Protein AF-A0A0F8Z0Z7-F1 (afdb_monomer)

Organism: NCBI:txid412755

Structure (mmCIF, N/CA/C/O backbone):
data_AF-A0A0F8Z0Z7-F1
#
_entry.id   AF-A0A0F8Z0Z7-F1
#
loop_
_atom_site.group_PDB
_atom_site.id
_atom_site.type_symbol
_atom_site.label_atom_id
_atom_site.label_alt_id
_atom_site.label_comp_id
_atom_site.label_asym_id
_atom_site.label_entity_id
_atom_site.label_seq_id
_atom_site.pdbx_PDB_ins_code
_atom_site.Cartn_x
_atom_site.Cartn_y
_atom_site.Cartn_z
_atom_site.occupancy
_atom_site.B_iso_or_equiv
_atom_site.auth_seq_id
_atom_site.auth_comp_id
_atom_site.auth_asym_id
_atom_site.auth_atom_id
_atom_site.pdbx_PDB_model_num
ATOM 1 N N . MET A 1 1 ? 11.436 12.905 -15.903 1.00 73.94 1 MET A N 1
ATOM 2 C CA . MET A 1 1 ? 10.463 12.377 -16.884 1.00 73.94 1 MET A CA 1
ATOM 3 C C . MET A 1 1 ? 9.070 12.452 -16.281 1.00 73.94 1 MET A C 1
ATOM 5 O O . MET A 1 1 ? 8.920 12.068 -15.124 1.00 73.94 1 MET A O 1
ATOM 9 N N . GLY A 1 2 ? 8.087 12.985 -17.011 1.00 83.62 2 GLY A N 1
ATOM 10 C CA . GLY A 1 2 ? 6.695 13.035 -16.556 1.00 83.62 2 GLY A CA 1
ATOM 11 C C . GLY A 1 2 ? 6.029 11.654 -16.564 1.00 83.62 2 GLY A C 1
ATOM 12 O O . GLY A 1 2 ? 6.519 10.713 -17.189 1.00 83.62 2 GLY A O 1
ATOM 13 N N . LYS A 1 3 ? 4.889 11.520 -15.872 1.00 81.62 3 LYS A N 1
ATOM 14 C CA . LYS A 1 3 ? 4.124 10.259 -15.804 1.00 81.62 3 LYS A CA 1
ATOM 15 C C . LYS A 1 3 ? 3.664 9.784 -17.189 1.00 81.62 3 LYS A C 1
ATOM 17 O O . LYS A 1 3 ? 3.664 8.583 -17.459 1.00 81.62 3 LYS A O 1
ATOM 22 N N . GLU A 1 4 ? 3.278 10.716 -18.054 1.00 88.81 4 GLU A N 1
ATOM 23 C CA . GLU A 1 4 ? 2.807 10.420 -19.409 1.00 88.81 4 GLU A CA 1
ATOM 24 C C . GLU A 1 4 ? 3.941 9.928 -20.310 1.00 88.81 4 GLU A C 1
ATOM 26 O O . GLU A 1 4 ? 3.794 8.895 -20.962 1.00 88.81 4 GLU A O 1
ATOM 31 N N . ASP A 1 5 ? 5.101 10.585 -20.267 1.00 88.44 5 ASP A N 1
ATOM 32 C CA . ASP A 1 5 ? 6.286 10.190 -21.040 1.00 88.44 5 ASP A CA 1
ATOM 33 C C . ASP A 1 5 ? 6.827 8.830 -20.597 1.00 88.44 5 ASP A C 1
ATOM 35 O O . ASP A 1 5 ? 7.157 7.983 -21.427 1.00 88.44 5 ASP A O 1
ATOM 39 N N . TYR A 1 6 ? 6.829 8.573 -19.286 1.00 90.19 6 TYR A N 1
ATOM 40 C CA . TYR A 1 6 ? 7.194 7.268 -18.738 1.00 90.19 6 TYR A CA 1
ATOM 41 C C . TYR A 1 6 ? 6.243 6.171 -19.221 1.00 90.19 6 TYR A C 1
ATOM 43 O O . TYR A 1 6 ? 6.672 5.085 -19.608 1.00 90.19 6 TYR A O 1
ATOM 51 N N . THR A 1 7 ? 4.939 6.459 -19.231 1.00 90.25 7 THR A N 1
ATOM 52 C CA . THR A 1 7 ? 3.931 5.503 -19.698 1.00 90.25 7 THR A CA 1
ATOM 53 C C . THR A 1 7 ? 4.130 5.201 -21.179 1.00 90.25 7 THR A C 1
ATOM 55 O O . THR A 1 7 ? 4.164 4.028 -21.546 1.00 90.25 7 THR A O 1
ATOM 58 N N . LYS A 1 8 ? 4.342 6.228 -22.014 1.00 93.94 8 LYS A N 1
ATOM 59 C CA . LYS A 1 8 ? 4.641 6.066 -23.445 1.00 93.94 8 LYS A CA 1
ATOM 60 C C . LYS A 1 8 ? 5.897 5.222 -23.670 1.00 93.94 8 LYS A C 1
ATOM 62 O O . LYS A 1 8 ? 5.856 4.285 -24.464 1.00 93.94 8 LYS A O 1
ATOM 67 N N . CYS A 1 9 ? 6.964 5.487 -22.918 1.00 93.06 9 CYS A N 1
ATOM 68 C CA . CYS A 1 9 ? 8.205 4.716 -22.976 1.00 93.06 9 CYS A CA 1
ATOM 69 C C . CYS A 1 9 ? 8.011 3.241 -22.576 1.00 93.06 9 CYS A C 1
ATOM 71 O O . CYS A 1 9 ? 8.627 2.355 -23.161 1.00 93.06 9 CYS A O 1
ATOM 73 N N . MET A 1 10 ? 7.124 2.950 -21.617 1.00 93.12 10 MET A N 1
ATOM 74 C CA . MET A 1 10 ? 6.885 1.588 -21.119 1.00 93.12 10 MET A CA 1
ATOM 75 C C . MET A 1 10 ? 6.006 0.719 -22.028 1.00 93.12 10 MET A C 1
ATOM 77 O O . MET A 1 10 ? 6.046 -0.505 -21.907 1.00 93.12 10 MET A O 1
ATOM 81 N N . ILE A 1 11 ? 5.191 1.303 -22.915 1.00 91.38 11 ILE A N 1
ATOM 82 C CA . ILE A 1 11 ? 4.230 0.555 -23.752 1.00 91.38 11 ILE A CA 1
ATOM 83 C C . ILE A 1 11 ? 4.876 -0.612 -24.525 1.00 91.38 11 ILE A C 1
ATOM 85 O O . ILE A 1 11 ? 4.307 -1.705 -24.483 1.00 91.38 11 ILE A O 1
ATOM 89 N N . PRO A 1 12 ? 6.038 -0.454 -25.192 1.00 89.88 12 PRO A N 1
ATOM 90 C CA . PRO A 1 12 ? 6.695 -1.553 -25.904 1.00 89.88 12 PRO A CA 1
ATOM 91 C C . PRO A 1 12 ? 7.058 -2.727 -24.986 1.00 89.88 12 PRO A C 1
ATOM 93 O O . PRO A 1 12 ? 6.839 -3.883 -25.339 1.00 89.88 12 PRO A O 1
ATOM 96 N N . TRP A 1 13 ? 7.513 -2.428 -23.769 1.00 90.31 13 TRP A N 1
ATOM 97 C CA . TRP A 1 13 ? 7.963 -3.405 -22.773 1.00 90.31 13 TRP A CA 1
ATOM 98 C C . TRP A 1 13 ? 6.820 -4.139 -22.063 1.00 90.31 13 TRP A C 1
ATOM 100 O O . TRP A 1 13 ? 7.036 -5.171 -21.426 1.00 90.31 13 TRP A O 1
ATOM 110 N N . MET A 1 14 ? 5.596 -3.614 -22.158 1.00 83.81 14 MET A N 1
ATOM 111 C CA . MET A 1 14 ? 4.393 -4.210 -21.568 1.00 83.81 14 MET A CA 1
ATOM 112 C C . MET A 1 14 ? 3.637 -5.138 -22.530 1.00 83.81 14 MET A C 1
ATOM 114 O O . MET A 1 14 ? 2.738 -5.856 -22.083 1.00 83.81 14 MET A O 1
ATOM 118 N N . LYS A 1 15 ? 3.974 -5.133 -23.828 1.00 82.94 15 LYS A N 1
ATOM 119 C CA . LYS A 1 15 ? 3.306 -5.947 -24.853 1.00 82.94 15 LYS A CA 1
ATOM 120 C C . LYS A 1 15 ? 3.788 -7.408 -24.834 1.00 82.94 15 LYS A C 1
ATOM 122 O O . LYS A 1 15 ? 4.976 -7.706 -24.722 1.00 82.94 15 LYS A O 1
ATOM 127 N N . GLY A 1 16 ? 2.840 -8.328 -25.015 1.00 73.69 16 GLY A N 1
ATOM 128 C CA . GLY A 1 16 ? 3.084 -9.772 -25.098 1.00 73.69 16 GLY A CA 1
ATOM 129 C C . GLY A 1 16 ? 2.987 -10.519 -23.759 1.00 73.69 16 GLY A C 1
ATOM 130 O O . GLY A 1 16 ? 3.135 -9.949 -22.678 1.00 73.69 16 GLY A O 1
ATOM 131 N N . GLY A 1 17 ? 2.705 -11.821 -23.847 1.00 76.69 17 GLY A N 1
ATOM 132 C CA . GLY A 1 17 ? 2.715 -12.768 -22.725 1.00 76.69 17 GLY A CA 1
ATOM 133 C C . GLY A 1 17 ? 4.049 -13.516 -22.605 1.00 76.69 17 GLY A C 1
ATOM 134 O O . GLY A 1 17 ? 4.995 -13.213 -23.330 1.00 76.69 17 GLY A O 1
ATOM 135 N N . GLY A 1 18 ? 4.124 -14.482 -21.687 1.00 79.69 18 GLY A N 1
ATOM 136 C CA . GLY A 1 18 ? 5.263 -15.400 -21.548 1.00 79.69 18 GLY A CA 1
ATOM 137 C C . GLY A 1 18 ? 6.043 -15.281 -20.228 1.00 79.69 18 GLY A C 1
ATOM 138 O O . GLY A 1 18 ? 5.833 -14.330 -19.464 1.00 79.69 18 GLY A O 1
ATOM 139 N N . PRO A 1 19 ? 6.936 -16.248 -19.950 1.00 80.12 19 PRO A N 1
ATOM 140 C CA . PRO A 1 19 ? 7.726 -16.308 -18.715 1.00 80.12 19 PRO A CA 1
ATOM 141 C C . PRO A 1 19 ? 8.644 -15.085 -18.542 1.00 80.12 19 PRO A C 1
ATOM 143 O O . PRO A 1 19 ? 8.757 -14.548 -17.438 1.00 80.12 19 PRO A O 1
ATOM 146 N N . ASP A 1 20 ? 9.163 -14.538 -19.643 1.00 82.25 20 ASP A N 1
ATOM 147 C CA . ASP A 1 20 ? 10.128 -13.424 -19.637 1.00 82.25 20 ASP A CA 1
ATOM 148 C C . ASP A 1 20 ? 9.465 -12.047 -19.514 1.00 82.25 20 ASP A C 1
ATOM 150 O O . ASP A 1 20 ? 10.118 -11.002 -19.572 1.00 82.25 20 ASP A O 1
ATOM 154 N N . ARG A 1 21 ? 8.136 -12.003 -19.344 1.00 84.88 21 ARG A N 1
ATOM 155 C CA . ARG A 1 21 ? 7.385 -10.747 -19.204 1.00 84.88 21 ARG A CA 1
ATOM 156 C C . ARG A 1 21 ? 7.902 -9.909 -18.034 1.00 84.88 21 ARG A C 1
ATOM 158 O O . ARG A 1 21 ? 7.974 -8.688 -18.141 1.00 84.88 21 ARG A O 1
ATOM 165 N N . LYS A 1 22 ? 8.261 -10.549 -16.917 1.00 84.19 22 LYS A N 1
ATOM 166 C CA . LYS A 1 22 ? 8.788 -9.850 -15.732 1.00 84.19 22 LYS A CA 1
ATOM 167 C C . LYS A 1 22 ? 10.147 -9.211 -16.009 1.00 84.19 22 LYS A C 1
ATOM 169 O O . LYS A 1 22 ? 10.383 -8.088 -15.572 1.00 84.19 22 LYS A O 1
ATOM 174 N N . GLN A 1 23 ? 11.002 -9.908 -16.753 1.00 86.44 23 GLN A N 1
ATOM 175 C CA . GLN A 1 23 ? 12.335 -9.432 -17.096 1.00 86.44 23 GLN A CA 1
ATOM 176 C C . GLN A 1 23 ? 12.258 -8.267 -18.084 1.00 86.44 23 GLN A C 1
ATOM 178 O O . GLN A 1 23 ? 12.786 -7.199 -17.789 1.00 86.44 23 GLN A O 1
ATOM 183 N N . ARG A 1 24 ? 11.480 -8.402 -19.167 1.00 89.00 24 ARG A N 1
ATOM 184 C CA . ARG A 1 24 ? 11.225 -7.308 -20.125 1.00 89.00 24 ARG A CA 1
ATOM 185 C C . ARG A 1 24 ? 10.623 -6.075 -19.454 1.00 89.00 24 ARG A C 1
ATOM 187 O O . ARG A 1 24 ? 11.044 -4.954 -19.721 1.00 89.00 24 ARG A O 1
ATOM 194 N N . PHE A 1 25 ? 9.681 -6.276 -18.532 1.00 91.25 25 PHE A N 1
ATOM 195 C CA . PHE A 1 25 ? 9.109 -5.177 -17.759 1.00 91.25 25 PHE A CA 1
ATOM 196 C C . PHE A 1 25 ? 10.159 -4.475 -16.890 1.00 91.25 25 PHE A C 1
ATOM 198 O O . PHE A 1 25 ? 10.173 -3.248 -16.819 1.00 91.25 25 PHE A O 1
ATOM 205 N N . CYS A 1 26 ? 11.031 -5.236 -16.225 1.00 90.56 26 CYS A N 1
ATOM 206 C CA . CYS A 1 26 ? 12.099 -4.668 -15.413 1.00 90.56 26 CYS A CA 1
ATOM 207 C C . CYS A 1 26 ? 13.087 -3.862 -16.268 1.00 90.56 26 CYS A C 1
ATOM 209 O O . CYS A 1 26 ? 13.369 -2.712 -15.929 1.00 90.56 26 CYS A O 1
ATOM 211 N N . VAL A 1 27 ? 13.541 -4.424 -17.393 1.00 92.06 27 VAL A N 1
ATOM 212 C CA . VAL A 1 27 ? 14.466 -3.770 -18.334 1.00 92.06 27 VAL A CA 1
ATOM 213 C C . VAL A 1 27 ? 13.875 -2.452 -18.831 1.00 92.06 27 VAL A C 1
ATOM 215 O O . VAL A 1 27 ? 14.481 -1.393 -18.654 1.00 92.06 27 VAL A O 1
ATOM 218 N N . GLY A 1 28 ? 12.631 -2.489 -19.318 1.00 92.31 28 GLY A N 1
ATOM 219 C CA . GLY A 1 28 ? 11.902 -1.291 -19.724 1.00 92.31 28 GLY A CA 1
ATOM 220 C C . GLY A 1 28 ? 11.787 -0.257 -18.609 1.00 92.31 28 GLY A C 1
ATOM 221 O O . GLY A 1 28 ? 12.048 0.923 -18.827 1.00 92.31 28 GLY A O 1
ATOM 222 N N . ALA A 1 29 ? 11.476 -0.684 -17.383 1.00 93.00 29 ALA A N 1
ATOM 223 C CA . ALA A 1 29 ? 11.364 0.229 -16.249 1.00 93.00 29 ALA A CA 1
ATOM 224 C 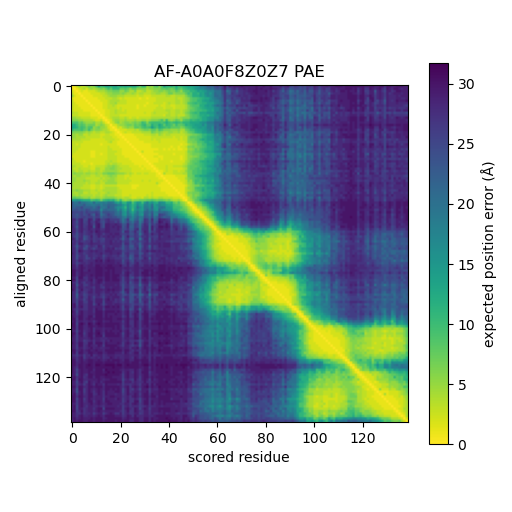C . ALA A 1 29 ? 12.699 0.911 -15.920 1.00 93.00 29 ALA A C 1
ATOM 226 O O . ALA A 1 29 ? 12.708 2.089 -15.556 1.00 93.00 29 ALA A O 1
ATOM 227 N N . LYS A 1 30 ? 13.830 0.208 -16.044 1.00 92.94 30 LYS A N 1
ATOM 228 C CA . LYS A 1 30 ? 15.167 0.775 -15.813 1.00 92.94 30 LYS A CA 1
ATOM 229 C C . LYS A 1 30 ? 15.556 1.786 -16.888 1.00 92.94 30 LYS A C 1
ATOM 231 O O . LYS A 1 30 ? 16.002 2.875 -16.529 1.00 92.94 30 LYS A O 1
ATOM 236 N N . LEU A 1 31 ? 15.291 1.478 -18.154 1.00 92.94 31 LEU A N 1
ATOM 237 C CA . LEU A 1 31 ? 15.528 2.383 -19.282 1.00 92.94 31 LEU A CA 1
ATOM 238 C C . LEU A 1 31 ? 14.639 3.627 -19.201 1.00 92.94 31 LEU A C 1
ATOM 240 O O . LEU A 1 31 ? 15.127 4.754 -19.166 1.00 92.94 31 LEU A O 1
ATOM 244 N N . CYS A 1 32 ? 13.329 3.434 -19.054 1.00 92.19 32 CYS A N 1
ATOM 245 C CA . CYS A 1 32 ? 12.359 4.525 -19.012 1.00 92.19 32 CYS A CA 1
ATOM 246 C C . CYS A 1 32 ? 12.458 5.382 -17.748 1.00 92.19 32 CYS A C 1
ATOM 248 O O . CYS A 1 32 ? 12.009 6.520 -17.743 1.00 92.19 32 CYS A O 1
ATOM 250 N N . SER A 1 33 ? 13.034 4.881 -16.653 1.00 90.56 33 SER A N 1
ATOM 251 C CA . SER A 1 33 ? 13.309 5.716 -15.473 1.00 90.56 33 SER A CA 1
ATOM 252 C C . SER A 1 33 ? 14.685 6.388 -15.502 1.00 90.56 33 SER A C 1
ATOM 254 O O . SER A 1 33 ? 15.006 7.110 -14.559 1.00 90.56 33 SER A O 1
ATOM 256 N N . GLY A 1 34 ? 15.483 6.168 -16.555 1.00 88.50 34 GLY A N 1
ATOM 257 C CA . GLY A 1 34 ? 16.850 6.684 -16.672 1.00 88.50 34 GLY A CA 1
ATOM 258 C C . GLY A 1 34 ? 17.828 6.061 -15.672 1.00 88.50 34 GLY A C 1
ATOM 259 O O . GLY A 1 34 ? 18.858 6.654 -15.368 1.00 88.50 34 GLY A O 1
ATOM 260 N N . LYS A 1 35 ? 17.492 4.892 -15.111 1.00 87.94 35 LYS A N 1
ATOM 261 C CA . LYS A 1 35 ? 18.334 4.163 -14.146 1.00 87.94 35 LYS A CA 1
ATOM 262 C C . LYS A 1 35 ? 19.376 3.276 -14.820 1.00 87.94 35 LYS A C 1
ATOM 264 O O . LYS A 1 35 ? 20.318 2.863 -14.154 1.00 87.94 35 LYS A O 1
ATOM 269 N N . ALA A 1 36 ? 19.185 2.975 -16.099 1.00 90.50 36 ALA A N 1
ATOM 270 C CA . ALA A 1 36 ? 20.143 2.267 -16.931 1.00 90.50 36 ALA A CA 1
ATOM 271 C C . ALA A 1 36 ? 20.433 3.079 -18.192 1.00 90.50 36 ALA A C 1
ATOM 273 O O . ALA A 1 36 ? 19.547 3.776 -18.697 1.00 90.50 36 ALA A O 1
ATOM 274 N N . ARG A 1 37 ? 21.675 2.998 -18.671 1.00 87.62 37 ARG A N 1
ATOM 275 C CA . ARG A 1 37 ? 22.126 3.729 -19.870 1.00 87.62 37 ARG A CA 1
ATOM 276 C C . ARG A 1 37 ? 21.789 2.997 -21.165 1.00 87.62 37 ARG A C 1
ATOM 278 O O . ARG A 1 37 ? 21.542 3.641 -22.178 1.00 87.62 37 ARG A O 1
ATOM 285 N N . ASP A 1 38 ? 21.766 1.672 -21.111 1.00 92.31 38 ASP A N 1
ATOM 286 C CA . ASP A 1 38 ? 21.479 0.788 -22.234 1.00 92.31 38 ASP A CA 1
ATOM 287 C C . ASP A 1 38 ? 20.775 -0.493 -21.756 1.00 92.31 38 ASP A C 1
ATOM 289 O O . ASP A 1 38 ? 20.593 -0.725 -20.555 1.00 92.31 38 ASP A O 1
ATOM 293 N N . GLU A 1 39 ? 20.315 -1.306 -22.708 1.00 88.62 39 GLU A N 1
ATOM 294 C CA . GLU A 1 39 ? 19.594 -2.551 -22.421 1.00 88.62 39 GLU A CA 1
ATOM 295 C C . GLU A 1 39 ? 20.440 -3.551 -21.623 1.00 88.62 39 GLU A C 1
ATOM 297 O O . GLU A 1 39 ? 19.907 -4.217 -20.738 1.00 88.62 39 GLU A O 1
ATOM 302 N N . LYS A 1 40 ? 21.758 -3.610 -21.852 1.00 88.88 40 LYS A N 1
ATOM 303 C CA . LYS A 1 40 ? 22.656 -4.547 -21.157 1.00 88.88 40 LYS A CA 1
ATOM 304 C C . LYS A 1 40 ? 22.835 -4.173 -19.686 1.00 88.88 40 LYS A C 1
ATOM 306 O O . LYS A 1 40 ? 22.802 -5.039 -18.812 1.00 88.88 40 LYS A O 1
ATOM 311 N N . ASP A 1 41 ? 22.990 -2.885 -19.399 1.00 87.81 41 ASP A N 1
ATOM 312 C CA . ASP A 1 41 ? 23.028 -2.334 -18.044 1.00 87.81 41 ASP A CA 1
ATOM 313 C C . ASP A 1 41 ? 21.682 -2.555 -17.331 1.00 87.81 41 ASP A C 1
ATOM 315 O O . ASP A 1 41 ? 21.633 -2.982 -16.176 1.00 87.81 41 ASP A O 1
ATOM 319 N N . ALA A 1 42 ? 20.566 -2.373 -18.042 1.00 89.12 42 ALA A N 1
ATOM 320 C CA . ALA A 1 42 ? 19.234 -2.639 -17.509 1.00 89.12 42 ALA A CA 1
ATOM 321 C C . ALA A 1 42 ? 19.022 -4.124 -17.166 1.00 89.12 42 ALA A C 1
ATOM 323 O O . ALA A 1 42 ? 18.509 -4.431 -16.088 1.00 89.12 42 ALA A O 1
ATOM 324 N N . GLU A 1 43 ? 19.435 -5.040 -18.043 1.00 89.31 43 GLU A N 1
ATOM 325 C CA . GLU A 1 43 ? 19.384 -6.487 -17.809 1.00 89.31 43 GLU A CA 1
ATOM 326 C C . GLU A 1 43 ? 20.209 -6.886 -16.593 1.00 89.31 43 GLU A C 1
ATOM 328 O O . GLU A 1 43 ? 19.691 -7.556 -15.696 1.00 89.31 43 GLU A O 1
ATOM 333 N N . LYS A 1 44 ? 21.454 -6.405 -16.510 1.00 88.88 44 LYS A N 1
ATOM 334 C CA . LYS A 1 44 ? 22.330 -6.661 -15.366 1.00 88.88 44 LYS A CA 1
ATOM 335 C C . LYS A 1 44 ? 21.687 -6.193 -14.060 1.00 88.88 44 LYS A C 1
ATOM 337 O O . LYS A 1 44 ? 21.581 -6.964 -13.109 1.00 88.88 44 LYS A O 1
ATOM 342 N N . GLN A 1 45 ? 21.145 -4.976 -14.035 1.00 85.12 45 GLN A N 1
ATOM 343 C CA . GLN A 1 45 ? 20.441 -4.450 -12.863 1.00 85.12 45 GLN A CA 1
ATOM 344 C C . GLN A 1 45 ? 19.161 -5.219 -12.509 1.00 85.12 45 GLN A C 1
ATOM 346 O O . GLN A 1 45 ? 18.727 -5.182 -11.357 1.00 85.12 45 GLN A O 1
ATOM 351 N N . CYS A 1 46 ? 18.517 -5.859 -13.481 1.00 84.94 46 CYS A N 1
ATOM 352 C CA . CYS A 1 46 ? 17.320 -6.667 -13.270 1.00 84.94 46 CYS A CA 1
ATOM 353 C C . CYS A 1 46 ? 17.628 -8.093 -12.799 1.00 84.94 46 CYS A C 1
ATOM 355 O O . CYS A 1 46 ? 16.766 -8.709 -12.173 1.00 84.94 46 CYS A O 1
ATOM 357 N N . LEU A 1 47 ? 18.835 -8.592 -13.071 1.00 83.75 47 LEU A N 1
ATOM 358 C CA . LEU A 1 47 ? 19.342 -9.872 -12.576 1.00 83.75 47 LEU A CA 1
ATOM 359 C C . LEU A 1 47 ? 19.966 -9.741 -11.177 1.00 83.75 47 LEU A C 1
ATOM 361 O O . LEU A 1 47 ? 19.789 -10.625 -10.345 1.00 83.75 47 LEU A O 1
ATOM 365 N N . GLU A 1 48 ? 20.666 -8.634 -10.907 1.00 72.81 48 GLU A N 1
ATOM 366 C CA . GLU A 1 48 ? 21.425 -8.428 -9.663 1.00 72.81 48 GLU A CA 1
ATOM 367 C C . GLU A 1 48 ? 20.607 -7.795 -8.528 1.00 72.81 48 GLU A C 1
ATOM 369 O O . GLU A 1 48 ? 20.941 -7.967 -7.357 1.00 72.81 48 GLU A O 1
ATOM 374 N N . ALA A 1 49 ? 19.528 -7.066 -8.829 1.00 59.59 49 ALA A N 1
ATOM 375 C CA . ALA A 1 49 ? 18.708 -6.465 -7.784 1.00 59.59 49 ALA A CA 1
ATOM 376 C C . ALA A 1 49 ? 17.663 -7.474 -7.277 1.00 59.59 49 ALA A C 1
ATOM 378 O O . ALA A 1 49 ? 16.712 -7.766 -8.012 1.00 59.59 49 ALA A O 1
ATOM 379 N N . PRO A 1 50 ? 17.722 -7.944 -6.012 1.00 53.97 50 PRO A N 1
ATOM 380 C CA . PRO A 1 50 ? 16.536 -8.528 -5.411 1.00 53.97 50 PRO A CA 1
ATOM 381 C C . PRO A 1 50 ? 15.469 -7.434 -5.433 1.00 53.97 50 PRO A C 1
ATOM 383 O O . PRO A 1 50 ? 15.656 -6.354 -4.865 1.00 53.97 50 PRO A O 1
ATOM 386 N N . ALA A 1 51 ? 14.365 -7.673 -6.148 1.00 58.91 51 ALA A N 1
ATOM 387 C CA . ALA A 1 51 ? 13.234 -6.761 -6.115 1.00 58.91 51 ALA A CA 1
ATOM 388 C C . ALA A 1 51 ? 12.917 -6.512 -4.634 1.00 58.91 51 ALA A C 1
ATOM 390 O O . ALA A 1 51 ? 12.724 -7.496 -3.911 1.00 58.91 51 ALA A O 1
ATOM 391 N N . PRO A 1 52 ? 12.894 -5.253 -4.146 1.00 51.62 52 PRO A N 1
ATOM 392 C CA . PRO A 1 52 ? 12.503 -5.012 -2.774 1.00 51.62 52 PRO A CA 1
ATOM 393 C C . PRO A 1 52 ? 11.134 -5.648 -2.636 1.00 51.62 52 PRO A C 1
ATOM 395 O O . PRO A 1 52 ? 10.206 -5.298 -3.378 1.00 51.62 52 PRO A O 1
ATOM 398 N N . VAL A 1 53 ? 11.039 -6.642 -1.753 1.00 51.19 53 VAL A N 1
ATOM 399 C CA . VAL A 1 53 ? 9.777 -7.275 -1.418 1.00 51.19 53 VAL A CA 1
ATOM 400 C C . VAL A 1 53 ? 8.953 -6.151 -0.825 1.00 51.19 53 VAL A C 1
ATOM 402 O O . VAL A 1 53 ? 9.047 -5.830 0.355 1.00 51.19 53 VAL A O 1
ATOM 405 N N . ARG A 1 54 ? 8.168 -5.484 -1.673 1.00 48.41 54 ARG A N 1
ATOM 406 C CA . ARG A 1 54 ? 7.041 -4.702 -1.216 1.00 48.41 54 ARG A CA 1
ATOM 407 C C . ARG A 1 54 ? 6.174 -5.743 -0.550 1.00 48.41 54 ARG A C 1
ATOM 409 O O . ARG A 1 54 ? 5.440 -6.463 -1.228 1.00 48.41 54 ARG A O 1
ATOM 416 N N . THR A 1 55 ? 6.295 -5.847 0.768 1.00 44.09 55 THR A N 1
ATOM 417 C CA . THR A 1 55 ? 5.235 -6.365 1.606 1.00 44.09 55 THR A CA 1
ATOM 418 C C . THR A 1 55 ? 4.030 -5.528 1.211 1.00 44.09 55 THR A C 1
ATOM 420 O O . THR A 1 55 ? 3.862 -4.380 1.617 1.00 44.09 55 THR A O 1
ATOM 423 N N . ARG A 1 56 ? 3.228 -6.055 0.274 1.00 49.34 56 ARG A N 1
ATOM 424 C CA . ARG A 1 56 ? 1.858 -5.604 0.081 1.00 49.34 56 ARG A CA 1
ATOM 425 C C . ARG A 1 56 ? 1.317 -5.661 1.490 1.00 49.34 56 ARG A C 1
ATOM 427 O O . ARG A 1 56 ? 1.188 -6.762 2.020 1.00 49.34 56 ARG A O 1
ATOM 434 N N . GLY A 1 57 ? 1.115 -4.499 2.112 1.00 44.69 57 GLY A N 1
ATOM 435 C CA . GLY A 1 57 ? 0.408 -4.433 3.373 1.00 44.69 57 GLY A CA 1
ATOM 436 C C . GLY A 1 57 ? -0.839 -5.259 3.141 1.00 44.69 57 GLY A C 1
ATOM 437 O O . GLY A 1 57 ? -1.647 -4.910 2.274 1.00 44.69 57 GLY A O 1
ATOM 438 N N . LYS A 1 58 ? -0.916 -6.427 3.793 1.00 44.25 58 LYS A N 1
ATOM 439 C CA . LYS A 1 58 ? -2.152 -7.186 3.848 1.00 44.25 58 LYS A CA 1
ATOM 440 C C . LYS A 1 58 ? -3.156 -6.129 4.274 1.00 44.25 58 LYS A C 1
ATOM 442 O O . LYS A 1 58 ? -2.997 -5.539 5.343 1.00 44.25 58 LYS A O 1
ATOM 447 N N . ARG A 1 59 ? -4.134 -5.816 3.423 1.00 56.31 59 ARG A N 1
ATOM 448 C CA . ARG A 1 59 ? -5.376 -5.238 3.923 1.00 56.31 59 ARG A CA 1
ATOM 449 C C . ARG A 1 59 ? -5.941 -6.367 4.769 1.00 56.31 59 ARG A C 1
ATOM 451 O O . ARG A 1 59 ? -6.585 -7.265 4.241 1.00 56.31 59 ARG A O 1
ATOM 458 N N . GLY A 1 60 ? -5.455 -6.441 6.005 1.00 54.91 60 GLY A N 1
ATOM 459 C CA . GLY A 1 60 ? -5.810 -7.468 6.952 1.00 54.91 60 GLY A CA 1
ATOM 460 C C . GLY A 1 60 ? -7.282 -7.262 7.186 1.00 54.91 60 GLY A C 1
ATOM 461 O O . GLY A 1 60 ? -7.682 -6.220 7.694 1.00 54.91 60 GLY A O 1
ATOM 462 N N . ILE A 1 61 ? -8.071 -8.207 6.704 1.00 61.56 61 ILE A N 1
ATOM 463 C CA . ILE A 1 61 ? -9.442 -8.339 7.140 1.00 61.56 61 ILE A CA 1
ATOM 464 C C . ILE A 1 61 ? -9.339 -8.608 8.640 1.00 61.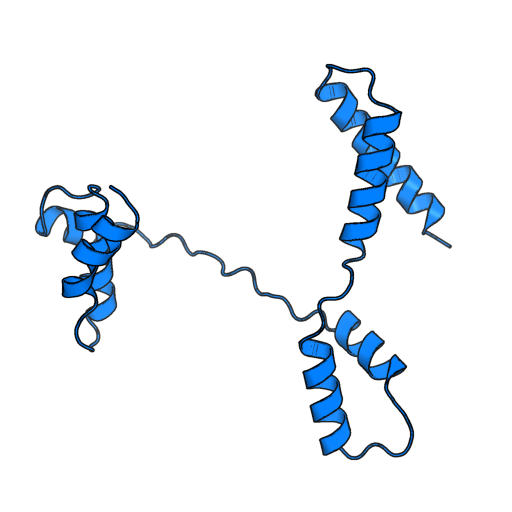56 61 ILE A C 1
ATOM 466 O O . ILE A 1 61 ? -8.742 -9.609 9.034 1.00 61.56 61 ILE A O 1
ATOM 470 N N . ASP A 1 62 ? -9.801 -7.668 9.460 1.00 66.31 62 ASP A N 1
ATOM 471 C CA . ASP A 1 62 ? -9.802 -7.820 10.910 1.00 66.31 62 ASP A CA 1
ATOM 472 C C . ASP A 1 62 ? -10.952 -8.771 11.288 1.00 66.31 62 ASP A C 1
ATOM 474 O O . ASP A 1 62 ? -12.118 -8.423 11.089 1.00 66.31 62 ASP A O 1
ATOM 478 N N . PRO A 1 63 ? -10.670 -9.979 11.807 1.00 67.00 63 PRO A N 1
ATOM 479 C CA . PRO A 1 63 ? -11.716 -10.943 12.136 1.00 67.00 63 PRO A CA 1
ATOM 480 C C . PRO A 1 63 ? -12.679 -10.423 13.209 1.00 67.00 63 PRO A C 1
ATOM 482 O O . PRO A 1 63 ? -13.855 -10.784 13.199 1.00 67.00 63 PRO A O 1
ATOM 485 N N . ARG A 1 64 ? -12.210 -9.547 14.111 1.00 70.44 64 ARG A N 1
ATOM 486 C CA . ARG A 1 64 ? -13.049 -8.954 15.165 1.00 70.44 64 ARG A CA 1
ATOM 487 C C . ARG A 1 64 ? -14.025 -7.936 14.590 1.00 70.44 64 ARG A C 1
ATOM 489 O O . ARG A 1 64 ? -15.166 -7.866 15.029 1.00 70.44 64 ARG A O 1
ATOM 496 N N . ALA A 1 65 ? -13.587 -7.199 13.574 1.00 65.81 65 ALA A N 1
ATOM 497 C CA . ALA A 1 65 ? -14.416 -6.251 12.843 1.00 65.81 65 ALA A CA 1
ATOM 498 C C . ALA A 1 65 ? -15.588 -6.920 12.135 1.00 65.81 65 ALA A C 1
ATOM 500 O O . ALA A 1 65 ? -16.721 -6.448 12.205 1.00 65.81 65 ALA A O 1
ATOM 501 N N . ILE A 1 66 ? -15.296 -8.037 11.467 1.00 75.25 66 ILE A N 1
ATOM 502 C CA . ILE A 1 66 ? -16.323 -8.845 10.820 1.00 75.25 66 ILE A CA 1
ATOM 503 C C . ILE A 1 66 ? -17.277 -9.391 11.870 1.00 75.25 66 ILE A C 1
ATOM 505 O O . ILE A 1 66 ? -18.479 -9.254 11.693 1.00 75.25 66 ILE A O 1
ATOM 509 N N . ALA A 1 67 ? -16.761 -9.961 12.961 1.00 76.38 67 ALA A N 1
ATOM 510 C CA . ALA A 1 67 ? -17.601 -10.523 14.011 1.00 76.38 67 ALA A CA 1
ATOM 511 C C . ALA A 1 67 ? -18.565 -9.480 14.598 1.00 76.38 67 ALA A C 1
ATOM 513 O O . ALA A 1 67 ? -19.754 -9.758 14.690 1.00 76.38 67 ALA A O 1
ATOM 514 N N . ALA A 1 68 ? -18.087 -8.271 14.915 1.00 75.69 68 ALA A N 1
ATOM 515 C CA . ALA A 1 68 ? -18.934 -7.192 15.428 1.00 75.69 68 ALA A CA 1
ATOM 516 C C . ALA A 1 68 ? -20.037 -6.794 14.430 1.00 75.69 68 ALA A C 1
ATOM 518 O O . ALA A 1 68 ? -21.211 -6.777 14.784 1.00 75.69 68 ALA A O 1
ATOM 519 N N . CYS A 1 69 ? -19.676 -6.568 13.162 1.00 77.19 69 CYS A N 1
ATOM 520 C CA . CYS A 1 69 ? -20.639 -6.230 12.110 1.00 77.19 69 CYS A CA 1
ATOM 521 C C . CYS A 1 69 ? -21.661 -7.352 11.869 1.00 77.19 69 CYS A C 1
ATOM 523 O O . CYS A 1 69 ? -22.846 -7.087 11.683 1.00 77.19 69 CYS A O 1
ATOM 525 N N . VAL A 1 70 ? -21.218 -8.610 11.890 1.00 81.88 70 VAL A N 1
ATOM 526 C CA . VAL A 1 70 ? -22.091 -9.773 11.716 1.00 81.88 70 VAL A CA 1
ATOM 527 C C . VAL A 1 70 ? -23.068 -9.890 12.884 1.00 81.88 70 VAL A C 1
ATOM 529 O O . VAL A 1 70 ? -24.238 -10.127 12.627 1.00 81.88 70 VAL A O 1
ATOM 532 N N . ILE A 1 71 ? -22.627 -9.667 14.128 1.00 79.69 71 ILE A N 1
ATOM 533 C CA . ILE A 1 71 ? -23.488 -9.686 15.324 1.00 79.69 71 ILE A CA 1
ATOM 534 C C . ILE A 1 71 ? -24.561 -8.592 15.256 1.00 79.69 71 ILE A C 1
ATOM 536 O O . ILE A 1 71 ? -25.723 -8.877 15.523 1.00 79.69 71 ILE A O 1
ATOM 540 N N . GLU A 1 72 ? -24.200 -7.368 14.861 1.00 76.12 72 GLU A N 1
ATOM 541 C CA . GLU A 1 72 ? -25.152 -6.248 14.740 1.00 76.12 72 GLU A CA 1
ATOM 542 C C . GLU A 1 72 ? -26.221 -6.463 13.663 1.00 76.12 72 GLU A C 1
ATOM 544 O O . GLU A 1 72 ? -27.298 -5.884 13.742 1.00 76.12 72 GLU A O 1
ATOM 549 N N . ASN A 1 73 ? -25.916 -7.261 12.640 1.00 72.31 73 ASN A N 1
ATOM 550 C CA . ASN A 1 73 ? -26.800 -7.485 11.495 1.00 72.31 73 ASN A CA 1
ATOM 551 C C . ASN A 1 73 ? -27.355 -8.922 11.466 1.00 72.31 73 ASN A C 1
ATOM 553 O O . ASN A 1 73 ? -27.875 -9.368 10.441 1.00 72.31 73 ASN A O 1
ATOM 557 N N . LEU A 1 74 ? -27.211 -9.666 12.569 1.00 79.81 74 LEU A N 1
ATOM 558 C CA . LEU A 1 74 ? -27.733 -11.019 12.700 1.00 79.81 74 LEU A CA 1
ATOM 559 C C . LEU A 1 74 ? -29.197 -10.952 13.154 1.00 79.81 74 LEU A C 1
ATOM 561 O O . LEU A 1 74 ? -29.477 -10.662 14.314 1.00 79.81 74 LEU A O 1
ATOM 565 N N . GLU A 1 75 ? -30.133 -11.270 12.263 1.00 67.06 75 GLU A 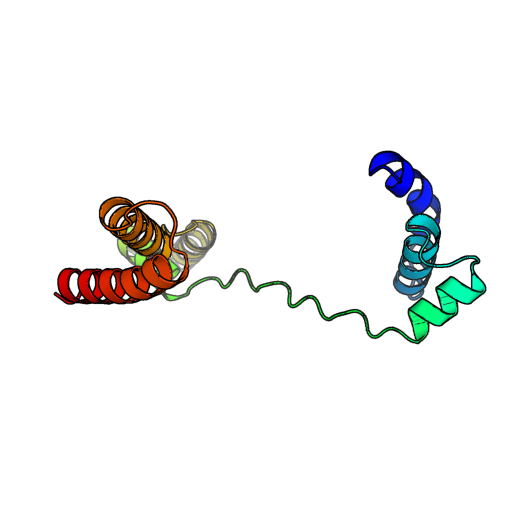N 1
ATOM 566 C CA . GLU A 1 75 ? -31.551 -11.400 12.613 1.00 67.06 75 GLU A CA 1
ATOM 567 C C . GLU A 1 75 ? -32.104 -12.768 12.180 1.00 67.06 75 GLU A C 1
ATOM 569 O O . GLU A 1 75 ? -32.014 -13.153 11.012 1.00 67.06 75 GLU A O 1
ATOM 574 N N . GLY A 1 76 ? -32.723 -13.487 13.125 1.00 66.56 76 GLY A N 1
ATOM 575 C CA . GLY A 1 76 ? -33.555 -14.667 12.855 1.00 66.56 76 GLY A CA 1
ATOM 576 C C . GLY A 1 76 ? -32.816 -15.939 12.411 1.00 66.56 76 GLY A C 1
ATOM 577 O O . GLY A 1 76 ? -31.650 -16.155 12.730 1.00 66.56 76 GLY A O 1
ATOM 578 N N . GLU A 1 77 ? -33.533 -16.830 11.715 1.00 60.53 77 GLU A N 1
ATOM 579 C CA . GLU A 1 77 ? -33.018 -18.137 11.281 1.00 60.53 77 GLU A CA 1
ATOM 580 C C . GLU A 1 77 ? -31.861 -18.010 10.273 1.00 60.53 77 GLU A C 1
ATOM 582 O O . GLU A 1 77 ? -32.007 -17.486 9.159 1.00 60.53 77 GLU A O 1
ATOM 587 N N . LEU A 1 78 ? -30.697 -18.547 10.658 1.00 62.97 78 LEU A N 1
ATOM 588 C CA . LEU A 1 78 ? -29.491 -18.568 9.836 1.00 62.97 78 LEU A CA 1
ATOM 589 C C . LEU A 1 78 ? -29.541 -19.688 8.794 1.00 62.97 78 LEU A C 1
ATOM 591 O O . LEU A 1 78 ? -29.199 -20.838 9.063 1.00 62.97 78 LEU A O 1
ATOM 595 N N . ALA A 1 79 ? -29.847 -19.318 7.555 1.00 69.62 79 ALA A N 1
ATOM 596 C CA . ALA A 1 79 ? -29.416 -20.099 6.402 1.00 69.62 79 ALA A CA 1
ATOM 597 C C . ALA A 1 79 ? -27.930 -19.813 6.112 1.00 69.62 79 ALA A C 1
ATOM 599 O O . ALA A 1 79 ? -27.501 -18.655 6.129 1.00 69.62 79 ALA A O 1
ATOM 600 N N . VAL A 1 80 ? -27.151 -20.852 5.793 1.00 68.62 80 VAL A N 1
ATOM 601 C CA . VAL A 1 80 ? -25.703 -20.751 5.503 1.00 68.62 80 VAL A CA 1
ATOM 602 C C . VAL A 1 80 ? -25.411 -19.715 4.406 1.00 68.62 80 VAL A C 1
ATOM 604 O O . VAL A 1 80 ? -24.468 -18.932 4.522 1.00 68.62 80 VAL A O 1
ATOM 607 N N . ASP A 1 81 ? -26.279 -19.622 3.397 1.00 69.06 81 ASP A N 1
ATOM 608 C CA . ASP A 1 81 ? -26.142 -18.663 2.294 1.00 69.06 81 ASP A CA 1
ATOM 609 C C . ASP A 1 81 ? -26.342 -17.202 2.723 1.00 69.06 81 ASP A C 1
ATOM 611 O O . ASP A 1 81 ? -25.704 -16.295 2.179 1.00 69.06 81 ASP A O 1
ATOM 615 N N . LYS A 1 82 ? -27.204 -16.952 3.717 1.00 70.25 82 LYS A N 1
ATOM 616 C CA . LYS A 1 82 ? -27.411 -15.607 4.276 1.00 70.25 82 LYS A CA 1
ATOM 617 C C . LYS A 1 82 ? -26.200 -15.174 5.099 1.00 70.25 82 LYS A C 1
ATOM 619 O O . LYS A 1 82 ? -25.752 -14.039 4.963 1.00 70.25 82 LYS A O 1
ATOM 624 N N . LEU A 1 83 ? -25.623 -16.091 5.878 1.00 75.12 83 LEU A N 1
ATOM 625 C CA . LEU A 1 83 ? -24.422 -15.827 6.671 1.00 75.12 83 LEU A CA 1
ATOM 626 C C . LEU A 1 83 ? -23.210 -15.504 5.782 1.00 75.12 83 LEU A C 1
ATOM 628 O O . LEU A 1 83 ? -22.474 -14.561 6.062 1.00 75.12 83 LEU A O 1
ATOM 632 N N . ALA A 1 84 ? -23.021 -16.244 4.686 1.00 72.38 84 ALA A N 1
ATOM 633 C CA . ALA A 1 84 ? -21.917 -16.004 3.756 1.00 72.38 84 ALA A CA 1
ATOM 634 C C . ALA A 1 84 ? -21.990 -14.611 3.102 1.00 72.38 84 ALA A C 1
ATOM 636 O O . ALA A 1 84 ? -20.973 -13.919 3.006 1.00 72.38 84 ALA A O 1
ATOM 637 N N . ARG A 1 85 ? -23.193 -14.172 2.699 1.00 73.19 85 ARG A N 1
ATOM 638 C CA . ARG A 1 85 ? -23.422 -12.818 2.163 1.00 73.19 85 ARG A CA 1
ATOM 639 C C . ARG A 1 85 ? -23.156 -11.745 3.214 1.00 73.19 85 ARG A C 1
ATOM 641 O O . ARG A 1 85 ? -22.439 -10.792 2.935 1.00 73.19 85 ARG A O 1
ATOM 648 N N . LEU A 1 86 ? -23.632 -11.961 4.437 1.00 76.69 86 LEU A N 1
ATOM 649 C CA . LEU A 1 86 ? -23.434 -11.032 5.545 1.00 76.69 86 LEU A CA 1
ATOM 650 C C . LEU A 1 86 ? -21.949 -10.840 5.890 1.00 76.69 86 LEU A C 1
ATOM 652 O O . LEU A 1 86 ? -21.481 -9.716 6.062 1.00 76.69 86 LEU A O 1
ATOM 656 N N . ILE A 1 87 ? -21.180 -11.931 5.927 1.00 75.12 87 ILE A N 1
ATOM 657 C CA . ILE A 1 87 ? -19.726 -11.886 6.133 1.00 75.12 87 ILE A CA 1
ATOM 658 C C . ILE A 1 87 ? -19.039 -11.123 4.994 1.00 75.12 87 ILE A C 1
ATOM 660 O O . ILE A 1 87 ? -18.140 -10.325 5.261 1.00 75.12 87 ILE A O 1
ATOM 664 N N . ALA A 1 88 ? -19.449 -11.336 3.740 1.00 72.06 88 ALA A N 1
ATOM 665 C CA . ALA A 1 88 ? -18.889 -10.630 2.588 1.00 72.06 88 ALA A CA 1
ATOM 666 C C . ALA A 1 88 ? -19.177 -9.117 2.638 1.00 72.06 88 ALA A C 1
ATOM 668 O O . ALA A 1 88 ? -18.266 -8.314 2.413 1.00 72.06 88 ALA A O 1
ATOM 669 N N . ASP A 1 89 ? -20.397 -8.730 3.016 1.00 74.44 89 ASP A N 1
ATOM 670 C CA . ASP A 1 89 ? -20.798 -7.330 3.185 1.00 74.44 89 ASP A CA 1
ATOM 671 C C . ASP A 1 89 ? -20.028 -6.660 4.334 1.00 74.44 89 ASP A C 1
ATOM 673 O O . ASP A 1 89 ? -19.550 -5.526 4.211 1.00 74.44 89 ASP A O 1
ATOM 677 N N . CYS A 1 90 ? -19.821 -7.383 5.436 1.00 72.62 90 CYS A N 1
ATOM 678 C CA . CYS A 1 90 ? -19.020 -6.919 6.566 1.00 72.62 90 CYS A CA 1
ATOM 679 C C . CYS A 1 90 ? -17.513 -6.866 6.257 1.00 72.62 90 CYS A C 1
ATOM 681 O O . CYS A 1 90 ? -16.819 -5.976 6.750 1.00 72.62 90 CYS A O 1
ATOM 683 N N . ALA A 1 91 ? -16.993 -7.747 5.397 1.00 68.81 91 ALA A N 1
ATOM 684 C CA . ALA A 1 91 ? -15.587 -7.754 4.982 1.00 68.81 91 ALA A CA 1
ATOM 685 C C . ALA A 1 91 ? -15.202 -6.546 4.100 1.00 68.81 91 ALA A C 1
ATOM 687 O O . ALA A 1 91 ? -14.017 -6.220 3.980 1.00 68.81 91 ALA A O 1
ATOM 688 N N . GLY A 1 92 ? -16.1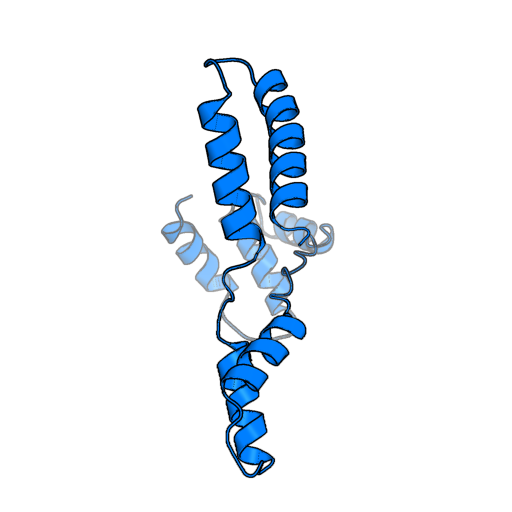87 -5.872 3.491 1.00 57.72 92 GLY A N 1
ATOM 689 C CA . GLY A 1 92 ? -15.999 -4.673 2.665 1.00 57.72 92 GLY A CA 1
ATOM 690 C C . GLY A 1 92 ? -16.061 -3.344 3.428 1.00 57.72 92 GLY A C 1
ATOM 691 O O . GLY A 1 92 ? -15.569 -2.325 2.928 1.00 57.72 92 GLY A O 1
ATOM 692 N N . LYS A 1 93 ? -16.628 -3.328 4.641 1.00 55.31 93 LYS A N 1
ATOM 693 C CA . LYS A 1 93 ? -16.753 -2.114 5.457 1.00 55.31 93 LYS A CA 1
ATOM 694 C C . LYS A 1 93 ? -15.426 -1.823 6.164 1.00 55.31 93 LYS A C 1
ATOM 696 O O . LYS A 1 93 ? -14.943 -2.599 6.983 1.00 55.31 93 LYS A O 1
ATOM 701 N N . LYS A 1 94 ? -14.812 -0.670 5.866 1.00 47.12 94 LYS A N 1
ATOM 702 C CA . LYS A 1 94 ? -13.729 -0.137 6.706 1.00 47.12 94 LYS A CA 1
ATOM 703 C C . LYS A 1 94 ? -14.349 0.240 8.046 1.00 47.12 94 LYS A C 1
ATOM 705 O O . LYS A 1 94 ? -15.121 1.194 8.088 1.00 47.12 94 LYS A O 1
ATOM 710 N N . LEU A 1 95 ? -13.994 -0.456 9.122 1.00 45.47 95 LEU A N 1
ATOM 711 C CA . LEU A 1 95 ? -14.285 0.065 10.452 1.00 45.47 95 LEU A CA 1
ATOM 712 C C . LEU A 1 95 ? -13.701 1.479 10.589 1.00 45.47 95 LEU A C 1
ATOM 714 O O . LEU A 1 95 ? -12.598 1.728 10.069 1.00 45.47 95 LEU A O 1
ATOM 718 N N . PRO A 1 96 ? -14.353 2.383 11.345 1.00 46.06 96 PRO A N 1
ATOM 719 C CA . PRO A 1 96 ? -13.605 3.427 12.018 1.00 46.06 96 PRO A CA 1
ATOM 720 C C . PRO A 1 96 ? -12.550 2.694 12.840 1.00 46.06 96 PRO A C 1
ATOM 722 O O . PRO A 1 96 ? -12.838 1.955 13.777 1.00 46.06 96 PRO A O 1
ATOM 725 N N . THR A 1 97 ? -11.301 2.776 12.393 1.00 47.31 97 THR A N 1
ATOM 726 C CA . THR A 1 97 ? -10.217 2.182 13.160 1.00 47.31 97 THR A CA 1
ATOM 727 C C . THR A 1 97 ? -10.275 2.858 14.523 1.00 47.31 97 THR A C 1
ATOM 729 O O . THR A 1 97 ? -10.279 4.080 14.579 1.00 47.31 97 THR A O 1
ATOM 732 N N . VAL A 1 98 ? -10.283 2.103 15.621 1.00 53.22 98 VAL A N 1
ATOM 733 C CA . VAL A 1 98 ? -10.117 2.651 16.987 1.00 53.22 98 VAL A CA 1
ATOM 734 C C . VAL A 1 98 ? -8.883 3.580 17.050 1.00 53.22 98 VAL A C 1
ATOM 736 O O . VAL A 1 98 ? -8.809 4.544 17.805 1.00 53.22 98 VAL A O 1
ATOM 739 N N . ASN A 1 99 ? -7.925 3.358 16.140 1.00 55.47 99 ASN A N 1
ATOM 740 C CA . ASN A 1 99 ? -6.785 4.232 15.890 1.00 55.47 99 ASN A CA 1
ATOM 741 C C . ASN A 1 99 ? -7.113 5.616 15.304 1.00 55.47 99 ASN A C 1
ATOM 743 O O . ASN A 1 99 ? -6.289 6.506 15.461 1.00 55.47 99 ASN A O 1
ATOM 747 N N . ALA A 1 100 ? -8.227 5.833 14.610 1.00 59.97 100 ALA A N 1
ATOM 748 C CA . ALA A 1 100 ? -8.605 7.124 14.038 1.00 59.97 100 ALA A CA 1
ATOM 749 C C . ALA A 1 100 ? -9.086 8.098 15.120 1.00 59.97 100 ALA A C 1
ATOM 751 O O . ALA A 1 100 ? -8.611 9.232 15.155 1.00 59.97 100 ALA A O 1
ATOM 752 N N . GLU A 1 101 ? -9.946 7.644 16.033 1.00 68.50 101 GLU A N 1
ATOM 753 C CA . GLU A 1 101 ? -10.404 8.443 17.177 1.00 68.50 101 GLU A CA 1
ATOM 754 C C . GLU A 1 101 ? -9.261 8.694 18.156 1.00 68.50 101 GLU A C 1
ATOM 756 O O . GLU A 1 101 ? -8.969 9.851 18.457 1.00 68.50 101 GLU A O 1
ATOM 761 N N . LYS A 1 102 ? -8.492 7.650 18.498 1.00 73.00 102 LYS A N 1
ATOM 762 C CA . LYS A 1 102 ? -7.255 7.786 19.279 1.00 73.00 102 LYS A CA 1
ATOM 763 C C . LYS A 1 102 ? -6.272 8.773 18.637 1.00 73.00 102 LYS A C 1
ATOM 765 O O . LYS A 1 102 ? -5.709 9.620 19.324 1.00 73.00 102 LYS A O 1
ATOM 770 N N . ARG A 1 103 ? -6.050 8.705 17.315 1.00 73.62 103 ARG A N 1
ATOM 771 C CA . ARG A 1 103 ? -5.164 9.652 16.604 1.00 73.62 103 ARG A CA 1
ATOM 772 C C . ARG A 1 103 ? -5.711 11.071 16.626 1.00 73.62 103 ARG A C 1
ATOM 774 O O . ARG A 1 103 ? -4.918 11.997 16.762 1.00 73.62 103 ARG A O 1
ATOM 781 N N . LYS A 1 104 ? -7.024 11.251 16.473 1.00 79.88 104 LYS A N 1
ATOM 782 C CA . LYS A 1 104 ? -7.671 12.567 16.518 1.00 79.88 104 LYS A CA 1
ATOM 783 C C . LYS A 1 104 ? -7.556 13.175 17.917 1.00 79.88 104 LYS A C 1
ATOM 785 O O . LYS A 1 104 ? -7.141 14.323 18.025 1.00 79.88 104 LYS A O 1
ATOM 790 N N . PHE A 1 105 ? -7.816 12.386 18.958 1.00 82.38 105 PHE A N 1
ATOM 791 C CA . PHE A 1 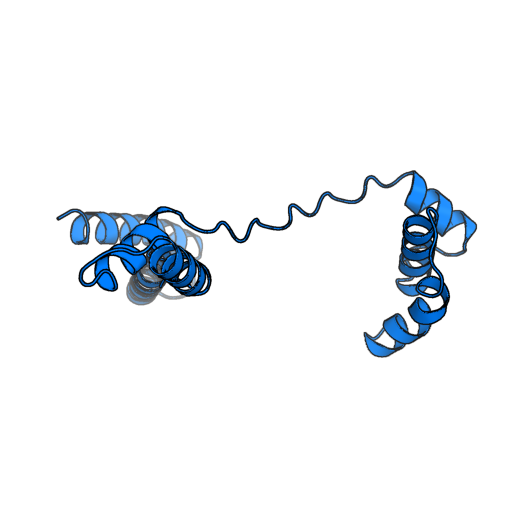105 ? -7.659 12.793 20.351 1.00 82.38 105 PHE A CA 1
ATOM 792 C C . PHE A 1 105 ? -6.212 13.167 20.674 1.00 82.38 105 PHE A C 1
ATOM 794 O O . PHE A 1 105 ? -5.955 14.292 21.084 1.00 82.38 105 PHE A O 1
ATOM 801 N N . ILE A 1 106 ? -5.249 12.272 20.415 1.00 79.31 106 ILE A N 1
ATOM 802 C CA . ILE A 1 106 ? -3.832 12.536 20.710 1.00 79.31 106 ILE A CA 1
ATOM 803 C C . ILE A 1 106 ? -3.347 13.768 19.941 1.00 79.31 106 ILE A C 1
ATOM 805 O O . ILE A 1 106 ? -2.643 14.600 20.503 1.00 79.31 106 ILE A O 1
ATOM 809 N N . LYS A 1 107 ? -3.750 13.927 18.675 1.00 79.56 107 LYS A N 1
ATOM 810 C CA . LYS A 1 107 ? -3.392 15.102 17.876 1.00 79.56 107 LYS A CA 1
ATOM 811 C C . LYS A 1 107 ? -3.958 16.393 18.475 1.00 79.56 107 LYS A C 1
ATOM 813 O O . LYS A 1 107 ? -3.212 17.360 18.579 1.00 79.56 107 LYS A O 1
ATOM 818 N N . ASN A 1 108 ? -5.231 16.411 18.866 1.00 82.50 108 ASN A N 1
ATOM 819 C CA . ASN A 1 108 ? -5.854 17.591 19.468 1.00 82.50 108 ASN A CA 1
ATOM 820 C C . ASN A 1 108 ? -5.234 17.915 20.832 1.00 82.50 108 ASN A C 1
ATOM 822 O O . ASN A 1 108 ? -4.807 19.043 21.043 1.00 82.50 108 ASN A O 1
ATOM 826 N N . CYS A 1 109 ? -5.055 16.908 21.687 1.00 82.12 109 CYS A N 1
ATOM 827 C CA . CYS A 1 109 ? -4.403 17.046 22.987 1.00 82.12 109 CYS A CA 1
ATOM 828 C C . CYS A 1 109 ? -2.971 17.594 22.863 1.00 82.12 109 CYS A C 1
ATOM 830 O O . CYS A 1 109 ? -2.584 18.497 23.601 1.00 82.12 109 CYS A O 1
ATOM 832 N N . VAL A 1 110 ? -2.181 17.118 21.891 1.00 80.38 110 VAL A N 1
ATOM 833 C CA . VAL A 1 110 ? -0.841 17.673 21.642 1.00 80.38 110 VAL A CA 1
ATOM 834 C C . VAL A 1 110 ? -0.930 19.119 21.151 1.00 80.38 110 VAL A C 1
ATOM 836 O O . VAL A 1 110 ? -0.160 19.945 21.623 1.00 80.38 110 VAL A O 1
ATOM 839 N N . ILE A 1 111 ? -1.856 19.457 20.248 1.00 78.31 111 ILE A N 1
ATOM 840 C CA . ILE A 1 111 ? -2.027 20.833 19.743 1.00 78.31 111 ILE A CA 1
ATOM 841 C C . ILE A 1 111 ? -2.412 21.802 20.869 1.00 78.31 111 ILE A C 1
ATOM 843 O O . ILE A 1 111 ? -1.839 22.884 20.944 1.00 78.31 111 ILE A O 1
ATOM 847 N N . GLU A 1 112 ? -3.334 21.408 21.746 1.00 76.06 112 GLU A N 1
ATOM 848 C CA . GLU A 1 112 ? -3.801 22.221 22.877 1.00 76.06 112 GLU A CA 1
ATOM 849 C C . GLU A 1 112 ? -2.700 22.472 23.916 1.00 76.06 112 GLU A C 1
ATOM 851 O O . 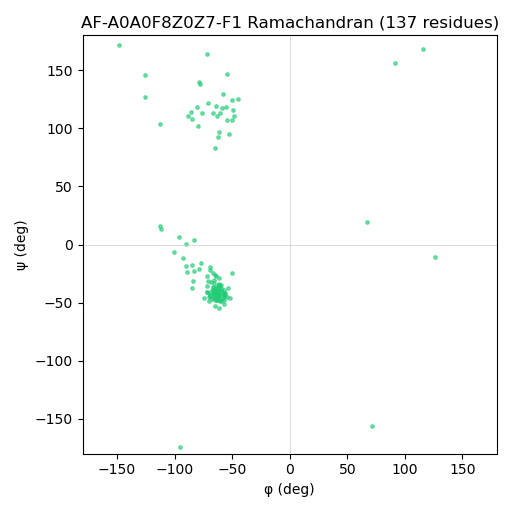GLU A 1 112 ? -2.673 23.529 24.541 1.00 76.06 112 GLU A O 1
ATOM 856 N N . ASN A 1 113 ? -1.764 21.530 24.068 1.00 67.69 113 ASN A N 1
ATOM 857 C CA . ASN A 1 113 ? -0.694 21.602 25.065 1.00 67.69 113 ASN A CA 1
ATOM 858 C C . ASN A 1 113 ? 0.666 22.051 24.498 1.00 67.69 113 ASN A C 1
ATOM 860 O O . ASN A 1 113 ? 1.607 22.258 25.262 1.00 67.69 113 ASN A O 1
ATOM 864 N N . THR A 1 114 ? 0.808 22.199 23.176 1.00 67.19 114 THR A N 1
ATOM 865 C CA . THR A 1 114 ? 2.074 22.636 22.565 1.00 67.19 114 THR A CA 1
ATOM 866 C C . THR A 1 114 ? 2.122 24.159 22.483 1.00 67.19 114 THR A C 1
ATOM 868 O O . THR A 1 114 ? 1.468 24.773 21.639 1.00 67.19 114 THR A O 1
ATOM 871 N N . ILE A 1 115 ? 2.986 24.777 23.287 1.00 59.91 115 ILE A N 1
ATOM 872 C CA . ILE A 1 115 ? 3.443 26.148 23.036 1.00 59.91 115 ILE A CA 1
ATOM 873 C C . ILE A 1 115 ? 4.361 26.087 21.801 1.00 59.91 115 ILE A C 1
ATOM 875 O O . ILE A 1 115 ? 5.306 25.301 21.758 1.00 59.91 115 ILE A O 1
ATOM 879 N N . LYS A 1 116 ? 4.025 26.834 20.739 1.00 58.31 116 LYS A N 1
ATOM 880 C CA . LYS A 1 116 ? 4.643 26.723 19.401 1.00 58.31 116 LYS A CA 1
ATOM 881 C C . LYS A 1 116 ? 6.180 26.632 19.451 1.00 58.31 116 LYS A C 1
ATOM 883 O O . LYS A 1 116 ? 6.829 27.558 19.921 1.00 58.31 116 LYS A O 1
ATOM 888 N N . GLY A 1 117 ? 6.747 25.589 18.830 1.00 54.38 117 GLY A N 1
ATOM 889 C CA . GLY A 1 117 ? 8.130 25.605 18.325 1.00 54.38 117 GLY A CA 1
ATOM 890 C C . GLY A 1 117 ? 9.066 24.480 18.775 1.00 54.38 117 GLY A C 1
ATOM 891 O O . GLY A 1 117 ? 10.131 24.345 18.179 1.00 54.38 117 GLY A O 1
ATOM 892 N N . ASN A 1 118 ? 8.701 23.644 19.755 1.00 63.94 118 ASN A N 1
ATOM 893 C CA . ASN A 1 118 ? 9.608 22.616 20.281 1.00 63.94 118 ASN A CA 1
ATOM 894 C C . ASN A 1 118 ? 9.152 21.179 19.962 1.00 63.94 118 ASN A C 1
ATOM 896 O O . ASN A 1 118 ? 8.258 20.625 20.600 1.00 63.94 118 ASN A O 1
ATOM 900 N N . PHE A 1 119 ? 9.804 20.542 18.982 1.00 56.91 119 PHE A N 1
ATOM 901 C CA . PHE A 1 119 ? 9.491 19.172 18.553 1.00 56.91 119 PHE A CA 1
ATOM 902 C C . PHE A 1 119 ? 9.694 18.126 19.662 1.00 56.91 119 PHE A C 1
ATOM 904 O O . PHE A 1 119 ? 8.897 17.195 19.778 1.00 56.91 119 PHE A O 1
ATOM 911 N N . GLN A 1 120 ? 10.726 18.276 20.504 1.00 68.19 120 GLN A N 1
ATOM 912 C CA . GLN A 1 120 ? 10.976 17.339 21.610 1.00 68.19 120 GLN A CA 1
ATOM 913 C C . GLN A 1 120 ? 9.855 17.384 22.657 1.00 68.19 120 GLN A C 1
ATOM 915 O O . GLN A 1 120 ? 9.484 16.360 23.233 1.00 68.19 120 GLN A O 1
ATOM 920 N N . GLU A 1 121 ? 9.264 18.559 22.851 1.00 67.12 121 GLU A N 1
ATOM 921 C CA . GLU A 1 121 ? 8.151 18.774 23.770 1.00 67.12 121 GLU A CA 1
ATOM 922 C C . GLU A 1 121 ? 6.853 18.157 23.237 1.00 67.12 121 GLU A C 1
ATOM 924 O O . GLU A 1 121 ? 6.166 17.451 23.974 1.00 67.12 121 GLU A O 1
ATOM 929 N N . SER A 1 122 ? 6.585 18.273 21.932 1.00 62.31 122 SER A N 1
ATOM 930 C CA . SER A 1 122 ? 5.461 17.583 21.279 1.00 62.31 122 SER A CA 1
ATOM 931 C C . SER A 1 122 ? 5.537 16.054 21.404 1.00 62.31 122 SER A C 1
ATOM 933 O O . SER A 1 122 ? 4.504 15.401 21.561 1.00 62.31 122 SER A O 1
ATOM 935 N N . VAL A 1 123 ? 6.740 15.464 21.378 1.00 65.56 123 VAL A N 1
ATOM 936 C CA . VAL A 1 123 ? 6.925 14.012 21.572 1.00 65.56 123 VAL A CA 1
ATOM 937 C C . VAL A 1 123 ? 6.608 13.601 23.014 1.00 65.56 123 VAL A C 1
ATOM 939 O O . VAL A 1 123 ? 5.889 12.622 23.230 1.00 65.56 123 VAL A O 1
ATOM 942 N N . ARG A 1 124 ? 7.082 14.368 24.006 1.00 73.94 124 ARG A N 1
ATOM 943 C CA . ARG A 1 124 ? 6.778 14.129 25.427 1.00 73.94 124 ARG A CA 1
ATOM 944 C C . ARG A 1 124 ? 5.280 14.281 25.718 1.00 73.94 124 ARG A C 1
ATOM 946 O O . ARG A 1 124 ? 4.707 13.448 26.421 1.00 73.94 124 ARG A O 1
ATOM 953 N N . LEU A 1 125 ? 4.642 15.300 25.147 1.00 75.31 125 LEU A N 1
ATOM 954 C CA . LEU A 1 125 ? 3.199 15.526 25.260 1.00 75.31 125 LEU A CA 1
ATOM 955 C C . LEU A 1 125 ? 2.392 14.404 24.596 1.00 75.31 125 LEU A C 1
ATOM 957 O O . LEU A 1 125 ? 1.399 13.958 25.163 1.00 75.31 125 LEU A O 1
ATOM 961 N N . GLY A 1 126 ? 2.856 13.871 23.461 1.00 73.44 126 GLY A N 1
ATOM 962 C CA . GLY A 1 126 ? 2.224 12.732 22.791 1.00 73.44 126 GLY A CA 1
ATOM 963 C C . GLY A 1 126 ? 2.106 11.495 23.686 1.00 73.44 126 GLY A C 1
ATOM 964 O O . GLY A 1 126 ? 1.035 10.889 23.753 1.00 73.44 126 GLY A O 1
ATOM 965 N N . ALA A 1 127 ? 3.162 11.163 24.435 1.00 78.50 127 ALA A N 1
ATOM 966 C CA . ALA A 1 127 ? 3.137 10.056 25.396 1.00 78.50 127 ALA A CA 1
ATOM 967 C C . ALA A 1 127 ? 2.167 10.312 26.569 1.00 78.50 127 ALA A C 1
ATOM 969 O O . ALA A 1 127 ? 1.481 9.393 27.020 1.00 78.50 127 ALA A O 1
ATOM 970 N N . GLY A 1 128 ? 2.067 11.563 27.035 1.00 81.06 128 GLY A N 1
ATOM 971 C CA . GLY A 1 128 ? 1.101 11.975 28.060 1.00 81.06 128 GLY A CA 1
ATOM 972 C C . GLY A 1 128 ? -0.353 11.864 27.587 1.00 81.06 128 GLY A C 1
ATOM 973 O O . GLY A 1 128 ? -1.177 11.247 28.261 1.00 81.06 128 GLY A O 1
ATOM 974 N N . CYS A 1 129 ? -0.650 12.375 26.391 1.00 81.31 129 CYS A N 1
ATOM 975 C CA . CYS A 1 129 ? -1.969 12.282 25.761 1.00 81.31 129 CYS A CA 1
ATOM 976 C C . CYS A 1 129 ? -2.390 10.829 25.502 1.00 81.31 129 CYS A C 1
ATOM 978 O O . CYS A 1 129 ? -3.559 10.477 25.658 1.00 81.31 129 CYS A O 1
ATOM 980 N N . GLU A 1 130 ? -1.442 9.955 25.155 1.00 80.88 130 GLU A N 1
ATOM 981 C CA . GLU A 1 130 ? -1.726 8.529 25.007 1.00 80.88 130 GLU A CA 1
ATOM 982 C C . GLU A 1 130 ? -2.087 7.863 26.344 1.00 80.88 130 GLU A C 1
ATOM 984 O O . GLU A 1 130 ? -2.960 6.993 26.373 1.00 80.88 130 GLU A O 1
ATOM 989 N N . LYS A 1 131 ? -1.458 8.275 27.452 1.00 82.50 131 LYS A N 1
ATOM 990 C CA . LYS A 1 131 ? -1.802 7.784 28.793 1.00 82.50 131 LYS A CA 1
ATOM 991 C C . LYS A 1 131 ? -3.205 8.235 29.214 1.00 82.50 131 LYS A C 1
ATOM 993 O O . LYS A 1 131 ? -3.951 7.408 29.723 1.00 82.50 131 LYS A O 1
ATOM 998 N N . MET A 1 132 ? -3.576 9.491 28.948 1.00 79.88 132 MET A N 1
ATOM 999 C CA . MET A 1 132 ? -4.920 10.018 29.246 1.00 79.88 132 MET A CA 1
ATOM 1000 C C . MET A 1 132 ? -6.012 9.269 28.478 1.00 79.88 132 MET A C 1
ATOM 1002 O O . MET A 1 132 ? -6.949 8.774 29.095 1.00 79.88 132 MET A O 1
ATOM 1006 N N . TRP A 1 133 ? -5.820 9.054 27.171 1.00 78.62 133 TRP A N 1
ATOM 1007 C CA . TRP A 1 133 ? -6.754 8.267 26.358 1.00 78.62 133 TRP A CA 1
ATOM 1008 C C . TRP A 1 133 ? -6.975 6.855 26.918 1.00 78.62 133 TRP A C 1
ATOM 1010 O O . TRP A 1 133 ? -8.097 6.355 26.932 1.00 78.62 133 TRP A O 1
ATOM 1020 N N . ARG A 1 134 ? -5.903 6.191 27.376 1.00 78.31 134 ARG A N 1
ATOM 1021 C CA . ARG A 1 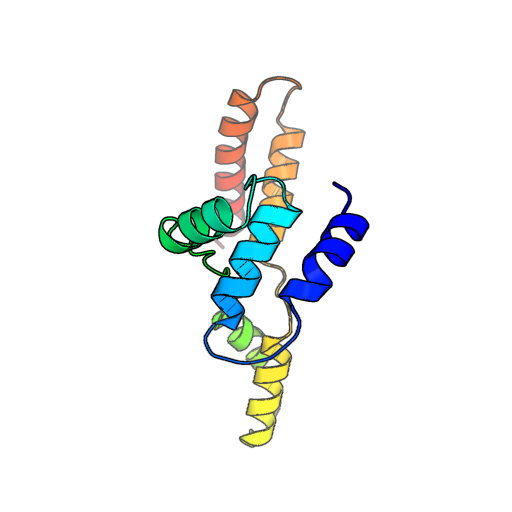134 ? -6.006 4.847 27.965 1.00 78.31 134 ARG A CA 1
ATOM 1022 C C . ARG A 1 134 ? -6.801 4.855 29.267 1.00 78.31 134 ARG A C 1
ATOM 1024 O O . ARG A 1 134 ? -7.559 3.923 29.472 1.00 78.31 134 ARG A O 1
ATOM 1031 N N . THR A 1 135 ? -6.649 5.869 30.115 1.00 78.25 135 THR A N 1
ATOM 1032 C CA . 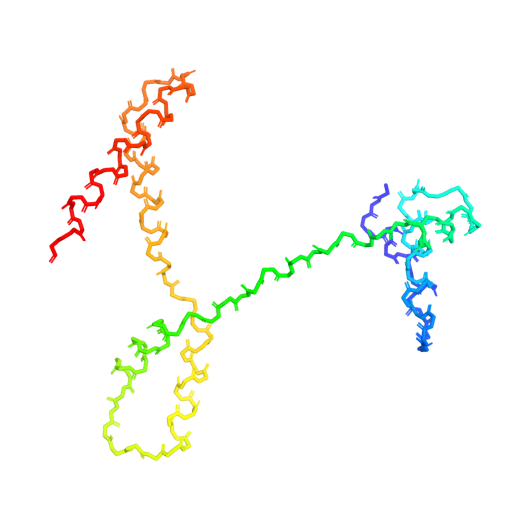THR A 1 135 ? -7.416 5.984 31.366 1.00 78.25 135 THR A CA 1
ATOM 1033 C C . THR A 1 135 ? -8.903 6.237 31.102 1.00 78.25 135 THR A C 1
ATOM 1035 O O . THR A 1 135 ? -9.742 5.653 31.776 1.00 78.25 135 THR A O 1
ATOM 1038 N N . GLU A 1 136 ? -9.235 7.061 30.106 1.00 73.62 1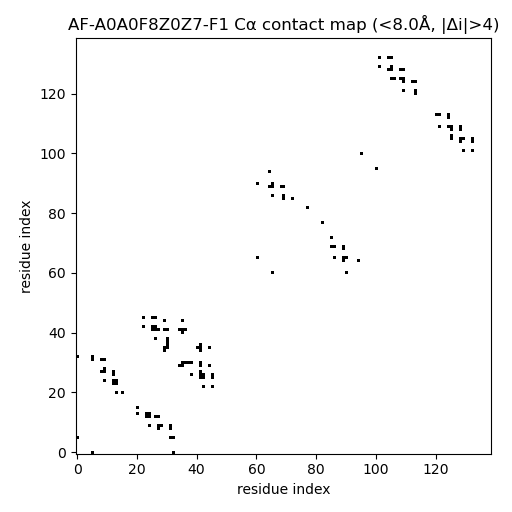36 GLU A N 1
ATOM 1039 C CA . GLU A 1 136 ? -10.626 7.398 29.756 1.00 73.62 136 GLU A CA 1
ATOM 1040 C C . GLU A 1 136 ? -11.388 6.242 29.089 1.00 73.62 136 GLU A C 1
ATOM 1042 O O . GLU A 1 136 ? -12.605 6.163 29.211 1.00 73.62 136 GLU A O 1
ATOM 1047 N N . ASN A 1 137 ? -10.681 5.332 28.409 1.00 68.06 137 ASN A N 1
ATOM 1048 C CA . ASN A 1 137 ? -11.267 4.224 27.642 1.00 68.06 137 ASN A CA 1
ATOM 1049 C C . ASN A 1 137 ? -10.973 2.835 28.251 1.00 68.06 137 ASN A C 1
ATOM 1051 O O . ASN A 1 137 ? -11.066 1.829 27.548 1.00 68.06 137 ASN A O 1
ATOM 1055 N N . ALA A 1 138 ? -10.537 2.768 29.514 1.00 61.59 138 ALA A N 1
ATOM 1056 C CA . ALA A 1 138 ? -10.292 1.512 30.240 1.00 61.59 138 ALA A CA 1
ATOM 1057 C C . ALA A 1 138 ? -11.470 1.067 31.134 1.00 61.59 138 ALA A C 1
ATOM 1059 O O . ALA A 1 138 ? -11.323 0.082 31.857 1.00 61.59 138 ALA A O 1
ATOM 1060 N N . ASN A 1 139 ? -12.606 1.767 31.066 1.00 43.97 139 ASN A N 1
ATOM 1061 C CA . ASN A 1 139 ? -13.895 1.351 31.633 1.00 43.97 139 ASN A CA 1
ATOM 1062 C C . ASN A 1 139 ? -14.794 0.764 30.542 1.00 43.97 139 ASN A C 1
ATOM 1064 O O . ASN A 1 139 ? -15.681 -0.037 30.903 1.00 43.97 139 ASN A O 1
#

Foldseek 3Di:
DDPVQLVVQQVVLCDDDDPCNQLSNQLSNCVSVVVAPDSVRSSVCSVPDPPPPPPPPPPPQDPVQLVVQLVVPDDDDDDVVVSVVSSVVSSPDDPPPPVVVLVVQLVVQLVVPDPPDDPVVSVVSSVVSNVVVCVVPVD

Secondary structure (DSSP, 8-state):
--HHHHHHHHHHHH-S-STTHHHHHHHHHHHHTTS-SSHHHHHHHHHHSPPP----------HHHHHHHHHHT--SS--HHHHHHHHHHHHHS----HHHHHHHHHHHHHHHH--TT-HHHHHHHHHHHHHHHHHHT--

pLDDT: mean 74.16, std 13.48, range [43.97, 93.94]

Solvent-accessible surface area (backbone atoms only — not comparable to full-atom values): 8295 Å² total; per-residue (Å²): 131,55,75,65,59,36,50,63,58,34,51,74,37,67,61,74,81,67,90,60,40,64,56,42,38,44,28,31,50,25,47,53,67,67,75,22,92,46,71,69,54,11,44,49,55,55,72,70,47,77,73,78,79,73,73,70,74,72,82,68,76,53,67,65,59,31,51,52,48,41,60,78,69,64,73,81,85,84,48,71,71,59,51,54,51,45,49,54,59,33,67,68,56,79,66,83,49,73,63,54,57,52,48,51,49,32,51,49,50,29,60,78,70,47,73,90,87,51,70,72,55,46,56,56,40,40,58,51,34,50,52,50,54,51,64,75,70,70,121

Mean predicted aligned error: 18.93 Å

Radius of gyration: 25.39 Å; Cα contacts (8 Å, |Δi|>4): 75; chains: 1; bounding box: 57×48×58 Å

Sequence (139 aa):
MGKEDYTKCMIPWMKGGGPDRKQRFCVGAKLCSGKARDEKDAEKQCLEAPAPVRTRGKRGIDPRAIAACVIENLEGELAVDKLARLIADCAGKKLPTVNAEKRKFIKNCVIENTIKGNFQESVRLGAGCEKMWRTENAN